Protein AF-A0AAU1GH03-F1 (afdb_monomer_lite)

pLD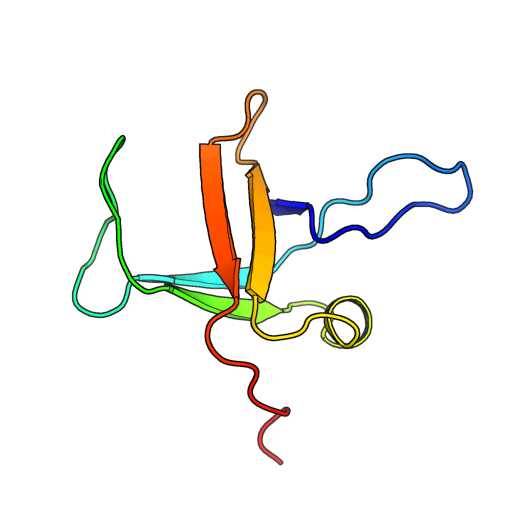DT: mean 91.67, std 6.93, range [58.0, 98.19]

Radius of gyration: 12.83 Å; chains: 1; bounding box: 36×25×35 Å

Foldseek 3Di:
DKQQPDADPVRHTDHFDWDKDFPPDPDADQPGDTDMDTHGPDVVVCVPDDAQRKMFDPPDPDTRDIDGHHDDDDPDD

Secondary structure (DSSP, 8-state):
-EEEEEE-TTSPEEEE-EEEEETT-S---TT----EEEEESSGGGGTT--TT-EEEE-SSSS--EEEE-----PPP-

Structure (mmCIF, N/CA/C/O backbone):
data_AF-A0AAU1GH03-F1
#
_entry.id   AF-A0AAU1GH03-F1
#
loop_
_atom_site.group_PDB
_atom_site.id
_atom_site.type_symbol
_atom_site.label_atom_id
_atom_site.label_alt_id
_atom_site.label_comp_id
_atom_site.label_asym_id
_atom_site.label_entity_id
_atom_site.label_seq_id
_atom_site.pdbx_PDB_ins_code
_atom_site.Cartn_x
_atom_site.Cartn_y
_atom_site.Cartn_z
_atom_site.occupancy
_atom_site.B_iso_or_equiv
_atom_site.auth_seq_id
_atom_site.auth_comp_id
_atom_site.auth_asym_id
_atom_site.auth_atom_id
_atom_site.pdbx_PDB_model_num
ATOM 1 N N . MET A 1 1 ? -1.198 8.911 0.083 1.00 93.50 1 MET A N 1
ATOM 2 C CA . MET A 1 1 ? -0.049 8.558 -0.792 1.00 93.50 1 MET A CA 1
ATOM 3 C C . MET A 1 1 ? 0.677 7.365 -0.193 1.00 93.50 1 MET A C 1
ATOM 5 O O . MET A 1 1 ? 0.545 7.166 1.004 1.00 93.50 1 MET A O 1
ATOM 9 N N . TRP A 1 2 ? 1.415 6.582 -0.977 1.00 96.25 2 TRP A N 1
ATOM 10 C CA . TRP A 1 2 ? 2.018 5.326 -0.522 1.00 96.25 2 TRP A CA 1
ATOM 11 C C . TRP A 1 2 ? 3.522 5.291 -0.769 1.00 96.25 2 TRP A C 1
ATOM 13 O O . TRP A 1 2 ? 3.973 5.559 -1.879 1.00 96.25 2 TRP A O 1
ATOM 23 N N . ASP A 1 3 ? 4.295 4.933 0.250 1.00 96.00 3 ASP A N 1
ATOM 24 C CA . ASP A 1 3 ? 5.667 4.471 0.053 1.00 96.00 3 ASP A CA 1
ATOM 25 C C . ASP A 1 3 ? 5.639 2.961 -0.162 1.00 96.00 3 ASP A C 1
ATOM 27 O O . ASP A 1 3 ? 5.270 2.207 0.742 1.00 96.00 3 ASP A O 1
ATOM 31 N N . ILE A 1 4 ? 6.010 2.567 -1.378 1.00 96.31 4 ILE A N 1
ATOM 32 C CA . ILE A 1 4 ? 6.016 1.183 -1.865 1.00 96.31 4 ILE A CA 1
ATOM 33 C C . ILE A 1 4 ? 7.433 0.715 -2.226 1.00 96.31 4 ILE A C 1
ATOM 35 O O . ILE A 1 4 ? 7.608 -0.217 -3.004 1.00 96.31 4 ILE A O 1
ATOM 39 N N . GLY A 1 5 ? 8.461 1.407 -1.721 1.00 95.56 5 GLY A N 1
ATOM 40 C CA . GLY A 1 5 ? 9.862 1.060 -1.970 1.00 95.56 5 GLY A CA 1
ATOM 41 C C . GLY A 1 5 ? 10.495 1.731 -3.192 1.00 95.56 5 GLY A C 1
ATOM 42 O O . GLY A 1 5 ? 11.720 1.718 -3.298 1.00 95.56 5 GLY A O 1
ATOM 43 N N . ASN A 1 6 ? 9.716 2.395 -4.053 1.00 95.62 6 ASN A N 1
ATOM 44 C CA . ASN A 1 6 ? 10.250 3.139 -5.197 1.00 95.62 6 ASN A CA 1
ATOM 45 C C . ASN A 1 6 ? 11.145 4.309 -4.765 1.00 95.62 6 ASN A C 1
ATOM 47 O O . ASN A 1 6 ? 10.996 4.892 -3.678 1.00 95.62 6 ASN A O 1
ATOM 51 N N . ARG A 1 7 ? 12.101 4.643 -5.630 1.00 95.50 7 ARG A N 1
ATOM 52 C CA . ARG A 1 7 ? 13.076 5.714 -5.425 1.00 95.50 7 ARG A CA 1
ATOM 53 C C . ARG A 1 7 ? 13.186 6.564 -6.681 1.00 95.50 7 ARG A C 1
ATOM 55 O O . ARG A 1 7 ? 13.145 6.035 -7.788 1.00 95.50 7 ARG A O 1
ATOM 62 N N . THR A 1 8 ? 13.364 7.868 -6.498 1.00 91.88 8 THR A N 1
ATOM 63 C CA . THR A 1 8 ? 13.662 8.791 -7.595 1.00 91.88 8 THR A CA 1
ATOM 64 C C . THR A 1 8 ? 15.076 8.551 -8.132 1.00 91.88 8 THR A C 1
ATOM 66 O O . THR A 1 8 ? 15.875 7.837 -7.522 1.00 91.88 8 THR A O 1
ATOM 69 N N . ALA A 1 9 ? 15.417 9.184 -9.258 1.00 91.00 9 ALA A N 1
ATOM 70 C CA . ALA A 1 9 ? 16.768 9.120 -9.826 1.00 91.00 9 ALA A CA 1
ATOM 71 C C . ALA A 1 9 ? 17.860 9.587 -8.843 1.00 91.00 9 ALA A C 1
ATOM 73 O O . ALA A 1 9 ? 18.971 9.063 -8.866 1.00 91.00 9 ALA A O 1
ATOM 74 N N . ASP A 1 10 ? 17.518 10.514 -7.946 1.00 93.12 10 ASP A N 1
ATOM 75 C CA . ASP A 1 10 ? 18.416 11.037 -6.912 1.00 93.12 10 ASP A CA 1
ATOM 76 C C . ASP A 1 10 ? 18.450 10.154 -5.646 1.00 93.12 10 ASP A C 1
ATOM 78 O O . ASP A 1 10 ? 19.117 10.484 -4.669 1.00 93.12 10 ASP A O 1
ATOM 82 N N . GLY A 1 11 ? 17.734 9.023 -5.644 1.00 92.00 11 GLY A N 1
ATOM 83 C CA . GLY A 1 11 ? 17.676 8.072 -4.531 1.00 92.00 11 GLY A CA 1
ATOM 84 C C . GLY A 1 11 ? 16.682 8.440 -3.426 1.00 92.00 11 GLY A C 1
ATOM 85 O O . GLY A 1 11 ? 16.562 7.707 -2.442 1.00 92.00 11 GLY A O 1
ATOM 86 N N . GLU A 1 12 ? 15.941 9.536 -3.584 1.00 91.06 12 GLU A N 1
ATOM 87 C CA . GLU A 1 12 ? 14.920 9.955 -2.627 1.00 91.06 12 GLU A CA 1
ATOM 88 C C . GLU A 1 12 ? 13.688 9.049 -2.684 1.00 91.06 12 GLU A C 1
ATOM 90 O O . GLU A 1 12 ? 13.389 8.414 -3.696 1.00 91.06 12 GLU A O 1
ATOM 95 N N . ARG A 1 13 ? 12.943 8.984 -1.579 1.00 91.06 13 ARG A N 1
ATOM 96 C CA . ARG A 1 13 ? 11.706 8.198 -1.503 1.00 91.06 13 ARG A CA 1
ATOM 97 C C . ARG A 1 13 ? 10.666 8.742 -2.479 1.00 91.06 13 ARG A C 1
ATOM 99 O O . ARG A 1 13 ? 10.269 9.901 -2.377 1.00 91.06 13 ARG A O 1
ATOM 106 N N . GLU A 1 14 ? 10.159 7.878 -3.349 1.00 94.19 14 GLU A N 1
ATOM 107 C CA . GLU A 1 14 ? 9.064 8.219 -4.249 1.00 94.19 14 GLU A CA 1
ATOM 108 C C . GLU A 1 14 ? 7.725 7.778 -3.647 1.00 94.19 14 GLU A C 1
ATOM 110 O O . GLU A 1 14 ? 7.525 6.608 -3.312 1.00 94.19 14 GLU A O 1
ATOM 115 N N . LEU A 1 15 ? 6.798 8.726 -3.496 1.00 94.19 15 LEU A N 1
ATOM 116 C CA . LEU A 1 15 ? 5.441 8.437 -3.047 1.00 94.19 15 LEU A CA 1
ATOM 117 C C . LEU A 1 15 ? 4.524 8.204 -4.245 1.00 94.19 15 LEU A C 1
ATOM 119 O O . LEU A 1 15 ? 4.468 8.999 -5.178 1.00 94.19 15 LEU A O 1
ATOM 123 N N . ASN A 1 16 ? 3.757 7.126 -4.171 1.00 95.56 16 ASN A N 1
ATOM 124 C CA . ASN A 1 16 ? 2.932 6.618 -5.252 1.00 95.56 16 ASN A CA 1
ATOM 125 C C . ASN A 1 16 ? 1.451 6.833 -4.909 1.00 95.56 16 ASN A C 1
ATOM 127 O O . ASN A 1 16 ? 1.042 6.772 -3.743 1.00 95.56 16 ASN A O 1
ATOM 131 N N . ILE A 1 17 ? 0.624 7.115 -5.917 1.00 95.25 17 ILE A N 1
ATOM 132 C CA . ILE A 1 17 ? -0.799 7.418 -5.720 1.00 95.25 17 ILE A CA 1
ATOM 133 C C . ILE A 1 17 ? -1.651 6.240 -6.191 1.00 95.25 17 ILE A C 1
ATOM 135 O O . ILE A 1 17 ? -1.497 5.738 -7.305 1.00 95.25 17 ILE A O 1
ATOM 139 N N . ALA A 1 18 ? -2.590 5.842 -5.338 1.00 95.38 18 ALA A N 1
ATOM 140 C CA . ALA A 1 18 ? -3.626 4.868 -5.634 1.00 95.38 18 ALA A CA 1
ATOM 141 C C . ALA A 1 18 ? -4.961 5.371 -5.083 1.00 95.38 18 ALA A C 1
ATOM 143 O O . ALA A 1 18 ? -4.998 6.076 -4.071 1.00 95.38 18 ALA A O 1
ATOM 144 N N . ARG A 1 19 ? -6.054 4.993 -5.745 1.00 94.12 19 ARG A N 1
ATOM 145 C CA . ARG A 1 19 ? -7.388 5.064 -5.144 1.00 94.12 19 ARG A CA 1
ATOM 146 C C . ARG A 1 19 ? -7.485 3.998 -4.058 1.00 94.12 19 ARG A C 1
ATOM 148 O O . ARG A 1 19 ? -6.945 2.909 -4.249 1.00 94.12 19 ARG A O 1
ATOM 155 N N . LEU A 1 20 ? -8.163 4.317 -2.962 1.00 93.06 20 LEU A N 1
ATOM 156 C CA . LEU A 1 20 ? -8.358 3.422 -1.828 1.00 93.06 20 LEU A CA 1
ATOM 157 C C . LEU A 1 20 ? -9.850 3.218 -1.573 1.00 93.06 20 LEU A C 1
ATOM 159 O O . LEU A 1 20 ? -10.622 4.175 -1.612 1.00 93.06 20 LEU A O 1
ATOM 163 N N . TRP A 1 21 ? -10.218 1.978 -1.274 1.00 93.50 21 TRP A N 1
ATOM 164 C CA . TRP A 1 21 ? -11.524 1.607 -0.741 1.00 93.50 21 TRP A CA 1
ATOM 165 C C . TRP A 1 21 ? -11.312 0.776 0.511 1.00 93.50 21 TRP A C 1
ATOM 167 O O . TRP A 1 21 ? -10.534 -0.176 0.479 1.00 93.50 21 TRP A O 1
ATOM 177 N N . VAL A 1 22 ? -12.000 1.134 1.590 1.00 93.06 22 VAL A N 1
ATOM 178 C CA . VAL A 1 22 ? -12.084 0.292 2.781 1.00 93.06 22 VAL A CA 1
ATOM 179 C C . VAL A 1 22 ? -13.165 -0.746 2.525 1.00 93.06 22 VAL A C 1
ATOM 181 O O . VAL A 1 22 ? -14.296 -0.403 2.178 1.00 93.06 22 VAL A O 1
ATOM 184 N N . GLU A 1 23 ? -12.819 -2.021 2.632 1.00 91.94 23 GLU A N 1
ATOM 185 C CA . GLU A 1 23 ? -13.798 -3.086 2.464 1.00 91.94 23 GLU A CA 1
ATOM 186 C C . GLU A 1 23 ? -14.730 -3.117 3.681 1.00 91.94 23 GLU A C 1
ATOM 188 O O . GLU A 1 23 ? -14.299 -2.998 4.826 1.00 91.94 23 GLU A O 1
ATOM 193 N N . TYR A 1 24 ? -16.031 -3.275 3.426 1.00 86.31 24 TYR A N 1
ATOM 194 C CA . TYR A 1 24 ? -17.084 -3.416 4.445 1.00 86.31 24 TYR A CA 1
ATOM 195 C C . TYR A 1 24 ? -17.261 -2.242 5.432 1.00 86.31 24 TYR A C 1
ATOM 197 O O . TYR A 1 24 ? -18.070 -2.356 6.354 1.00 86.31 24 TYR A O 1
ATOM 205 N N . ALA A 1 25 ? -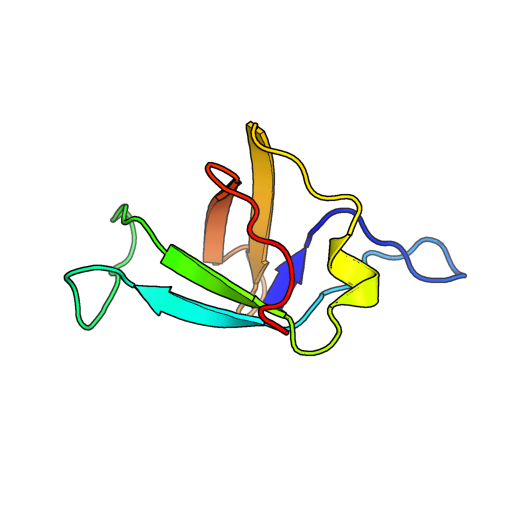16.592 -1.104 5.225 1.00 84.25 25 ALA A N 1
ATOM 206 C CA . ALA A 1 25 ? -16.749 0.107 6.030 1.00 84.25 25 ALA A CA 1
ATOM 207 C C . ALA A 1 25 ? -16.703 1.377 5.166 1.00 84.25 25 ALA A C 1
ATOM 209 O O . ALA A 1 25 ? -16.151 1.382 4.068 1.00 84.25 25 ALA A O 1
ATOM 210 N N . GLN A 1 26 ? -17.311 2.463 5.654 1.00 81.19 26 GLN A N 1
ATOM 211 C CA . GLN A 1 26 ? -17.258 3.768 4.978 1.00 81.19 26 GLN A CA 1
ATOM 212 C C . GLN A 1 26 ? -15.991 4.552 5.325 1.00 81.19 26 GLN A C 1
ATOM 214 O O . GLN A 1 26 ? -15.497 5.310 4.495 1.00 81.19 26 GLN A O 1
ATOM 219 N N . GLU A 1 27 ? -15.470 4.364 6.537 1.00 85.81 27 GLU A N 1
ATOM 220 C CA . GLU A 1 27 ? -14.327 5.094 7.078 1.00 85.81 27 GLU A CA 1
ATOM 221 C C . GLU A 1 27 ? -13.452 4.140 7.898 1.00 85.81 27 GLU A C 1
ATOM 223 O O . GLU A 1 27 ? -13.936 3.119 8.390 1.00 85.81 27 GLU A O 1
ATOM 228 N N . LEU A 1 28 ? -12.168 4.477 8.022 1.00 88.62 28 LEU A N 1
ATOM 229 C CA . LEU A 1 28 ? -11.208 3.786 8.878 1.00 88.62 28 LEU A CA 1
ATOM 230 C C . LEU A 1 28 ? -10.630 4.801 9.868 1.00 88.62 28 LEU A C 1
ATOM 232 O O . LEU A 1 28 ? -9.955 5.751 9.466 1.00 88.62 28 LEU A O 1
ATOM 236 N N . GLY A 1 29 ? -10.929 4.622 11.151 1.00 89.69 29 GLY A N 1
ATOM 237 C CA . GLY A 1 29 ? -10.505 5.506 12.226 1.00 89.69 29 GLY A CA 1
ATOM 238 C C . GLY A 1 29 ? -9.054 5.277 12.677 1.00 89.69 29 GLY A C 1
ATOM 239 O O . GLY A 1 29 ? -8.434 4.255 12.366 1.00 89.69 29 GLY A O 1
ATOM 240 N N . PRO A 1 30 ? -8.480 6.213 13.455 1.00 89.75 30 PRO A N 1
ATOM 241 C CA . PRO A 1 30 ? -7.140 6.049 14.010 1.00 89.75 30 PRO A CA 1
ATOM 242 C C . PRO A 1 30 ? -7.027 4.805 14.903 1.00 89.75 30 PRO A C 1
ATOM 244 O O . PRO A 1 30 ? -7.779 4.651 15.863 1.00 89.75 30 PRO A O 1
ATOM 247 N N . GLY A 1 31 ? -6.045 3.946 14.619 1.00 91.69 31 GLY A N 1
ATOM 248 C CA . GLY A 1 31 ? -5.789 2.712 15.375 1.00 91.69 31 GLY A CA 1
ATOM 249 C C . GLY A 1 31 ? -6.648 1.516 14.960 1.00 91.69 31 GLY A C 1
ATOM 250 O O . GLY A 1 31 ? -6.433 0.415 15.464 1.00 91.69 31 GLY A O 1
ATOM 251 N N . GLU A 1 32 ? -7.585 1.707 14.034 1.00 93.12 32 GLU A N 1
ATOM 252 C CA . GLU A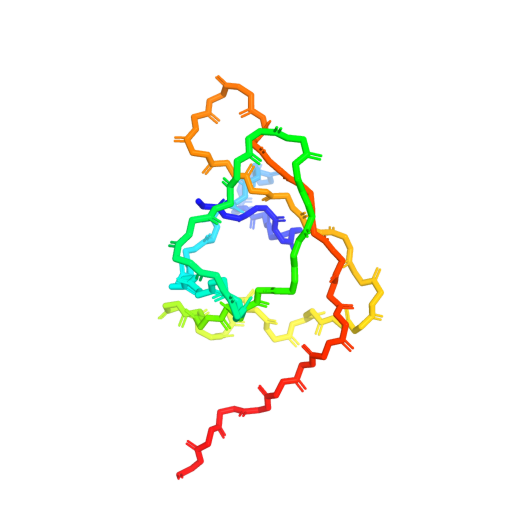 1 32 ? -8.378 0.620 13.473 1.00 93.12 32 GLU A CA 1
ATOM 253 C C . GLU A 1 32 ? -7.606 -0.135 12.384 1.00 93.12 32 GLU A C 1
ATOM 255 O O . GLU A 1 32 ? -6.580 0.311 11.867 1.00 93.12 32 GLU A O 1
ATOM 260 N N . THR A 1 33 ? -8.093 -1.324 12.039 1.00 93.88 33 THR A N 1
ATOM 261 C CA . THR A 1 33 ? -7.535 -2.159 10.973 1.00 93.88 33 THR A CA 1
ATOM 262 C C . THR A 1 33 ? -8.671 -2.677 10.111 1.00 93.88 33 THR A C 1
ATOM 264 O O . THR A 1 33 ? -9.678 -3.153 10.633 1.00 93.88 33 THR A O 1
ATOM 267 N N . ALA A 1 34 ? -8.496 -2.594 8.798 1.00 94.12 34 ALA A N 1
ATOM 268 C CA . ALA A 1 34 ? -9.434 -3.118 7.821 1.00 94.12 34 ALA A CA 1
ATOM 269 C C . ALA A 1 34 ? -8.685 -3.592 6.577 1.00 94.12 34 ALA A C 1
ATOM 271 O O . ALA A 1 34 ? -7.584 -3.116 6.282 1.00 94.12 34 ALA A O 1
ATOM 272 N N . ASP A 1 35 ? -9.325 -4.483 5.827 1.00 95.50 35 ASP A N 1
ATOM 273 C CA . ASP A 1 35 ? -8.887 -4.804 4.478 1.00 95.50 35 ASP A CA 1
ATOM 274 C C . ASP A 1 35 ? -9.209 -3.624 3.560 1.00 95.50 35 ASP A C 1
ATOM 276 O O . ASP A 1 35 ? -10.304 -3.053 3.596 1.00 95.50 35 ASP A O 1
ATOM 280 N N . VAL A 1 36 ? -8.242 -3.245 2.731 1.00 94.56 36 VAL A N 1
ATOM 281 C CA . VAL A 1 36 ? -8.397 -2.148 1.777 1.00 94.56 36 VAL A CA 1
ATOM 282 C C . VAL A 1 36 ? -8.001 -2.606 0.385 1.00 94.56 36 VAL A C 1
ATOM 284 O O . VAL A 1 36 ? -7.053 -3.371 0.209 1.00 94.56 36 VAL A O 1
ATOM 287 N N . ARG A 1 37 ? -8.698 -2.094 -0.628 1.00 95.06 37 ARG A N 1
ATOM 288 C CA . ARG A 1 37 ? -8.297 -2.258 -2.026 1.00 95.06 37 ARG A CA 1
ATOM 289 C C . ARG A 1 37 ? -7.592 -1.014 -2.514 1.00 95.06 37 ARG A C 1
ATOM 291 O O . ARG A 1 37 ? -8.072 0.099 -2.307 1.00 95.06 37 ARG A O 1
ATOM 298 N N . LEU A 1 38 ? -6.482 -1.223 -3.212 1.00 95.31 38 LEU A N 1
ATOM 299 C CA . LEU A 1 38 ? -5.725 -0.168 -3.868 1.00 95.31 38 LEU A CA 1
ATOM 300 C C . LEU A 1 38 ? -5.829 -0.328 -5.383 1.00 95.31 38 LEU A C 1
ATOM 302 O O . LEU A 1 38 ? -5.548 -1.396 -5.919 1.00 95.31 38 LEU A O 1
ATOM 306 N N . ALA A 1 39 ? -6.207 0.745 -6.078 1.00 94.88 39 ALA A N 1
ATOM 307 C CA . ALA A 1 39 ? -6.099 0.827 -7.533 1.00 94.88 39 ALA A CA 1
ATOM 308 C C . ALA A 1 39 ? -5.057 1.893 -7.900 1.00 94.88 39 ALA A C 1
ATOM 310 O O . ALA A 1 39 ? -5.343 3.091 -7.761 1.00 94.88 39 ALA A O 1
ATOM 311 N N . PRO A 1 40 ? -3.854 1.485 -8.344 1.00 94.75 40 PRO A N 1
ATOM 312 C CA . PRO A 1 40 ? -2.795 2.403 -8.744 1.00 94.75 40 PRO A CA 1
ATOM 313 C C . PRO A 1 40 ? -3.235 3.373 -9.841 1.00 94.75 40 PRO A C 1
ATOM 315 O O . PRO A 1 40 ? -3.866 2.964 -10.815 1.00 94.75 40 PRO A O 1
ATOM 318 N N . LEU A 1 41 ? -2.848 4.649 -9.730 1.00 93.81 41 LEU A N 1
ATOM 319 C CA . LEU A 1 41 ? -2.988 5.588 -10.852 1.00 93.81 41 LEU A CA 1
ATOM 320 C C . LEU A 1 41 ? -1.939 5.336 -11.945 1.00 93.81 41 LEU A C 1
ATOM 322 O O . LEU A 1 41 ? -2.224 5.552 -13.120 1.00 93.81 41 LEU A O 1
ATOM 326 N N . SER A 1 42 ? -0.766 4.828 -11.555 1.00 93.69 42 SER A N 1
ATOM 327 C CA . SER A 1 42 ? 0.324 4.419 -12.447 1.00 93.69 42 SER A CA 1
ATOM 328 C C . SER A 1 42 ? 0.664 2.942 -12.202 1.00 93.69 42 SER A C 1
ATOM 330 O O . SER A 1 42 ? 1.594 2.663 -11.446 1.00 93.69 42 SER A O 1
ATOM 332 N N . PRO A 1 43 ? -0.068 1.977 -12.799 1.00 92.00 43 PRO A N 1
ATOM 333 C CA . PRO A 1 43 ? 0.098 0.546 -12.509 1.00 92.00 43 PRO A CA 1
ATOM 334 C C . PRO A 1 43 ? 1.522 0.015 -12.699 1.00 92.00 43 PRO A C 1
ATOM 336 O O . PRO A 1 43 ? 1.957 -0.850 -11.947 1.00 92.00 43 PRO A O 1
ATOM 339 N N . GLU A 1 44 ? 2.272 0.568 -13.655 1.00 92.56 44 GLU A N 1
ATOM 340 C CA . GLU A 1 44 ? 3.660 0.175 -13.926 1.00 92.56 44 GLU A CA 1
ATOM 341 C C . GLU A 1 44 ? 4.576 0.319 -12.701 1.00 92.56 44 GLU A C 1
ATOM 343 O O . GLU A 1 44 ? 5.472 -0.497 -12.517 1.00 92.56 44 GLU A O 1
ATOM 348 N N . GLN A 1 45 ? 4.319 1.308 -11.839 1.00 93.81 45 GLN A N 1
ATOM 349 C CA . GLN A 1 45 ? 5.117 1.574 -10.636 1.00 93.81 45 GLN A CA 1
ATOM 350 C C . GLN A 1 45 ? 4.838 0.587 -9.491 1.00 93.81 45 GLN A C 1
ATOM 352 O O . GLN A 1 45 ? 5.543 0.623 -8.491 1.00 93.81 45 GLN A O 1
ATOM 357 N N . TRP A 1 46 ? 3.803 -0.250 -9.608 1.00 94.69 46 TRP A N 1
ATOM 358 C CA . TRP A 1 46 ? 3.328 -1.149 -8.547 1.00 94.69 46 TRP A CA 1
ATOM 359 C C . TRP A 1 46 ? 3.577 -2.627 -8.873 1.00 94.69 46 TRP A C 1
ATOM 361 O O . TRP A 1 46 ? 3.258 -3.495 -8.068 1.00 94.69 46 TRP A O 1
ATOM 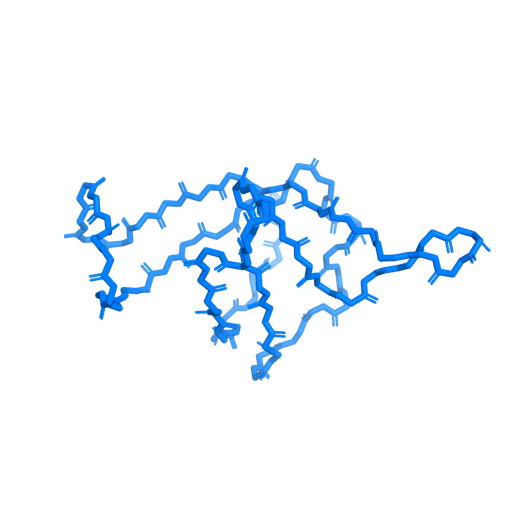371 N N . LYS A 1 47 ? 4.131 -2.924 -10.057 1.00 93.19 47 LYS A N 1
ATOM 372 C CA . LYS A 1 47 ? 4.307 -4.290 -10.578 1.00 93.19 47 LYS A CA 1
ATOM 373 C C . LYS A 1 47 ? 5.234 -5.173 -9.748 1.00 93.19 47 LYS A C 1
ATOM 375 O O . LYS A 1 47 ? 5.162 -6.387 -9.883 1.00 93.19 47 LYS A O 1
ATOM 380 N N . HIS A 1 48 ? 6.126 -4.575 -8.965 1.00 94.38 48 HIS A N 1
ATOM 381 C CA . HIS A 1 48 ? 7.083 -5.297 -8.128 1.00 94.38 48 HIS A CA 1
ATOM 382 C C . HIS A 1 48 ? 6.514 -5.713 -6.772 1.00 94.38 48 HIS A C 1
ATOM 384 O O . HIS A 1 48 ? 7.219 -6.394 -6.041 1.00 94.38 48 HIS A O 1
ATOM 390 N N . LEU A 1 49 ? 5.302 -5.273 -6.420 1.00 95.75 49 LEU A N 1
ATOM 391 C CA . LEU A 1 49 ? 4.698 -5.619 -5.140 1.00 95.75 49 LEU A CA 1
ATOM 392 C C . LEU A 1 49 ? 4.236 -7.073 -5.124 1.00 95.75 49 LEU A C 1
ATOM 394 O O . LEU A 1 49 ? 3.572 -7.540 -6.052 1.00 95.75 49 LEU A O 1
ATOM 398 N N . GLU A 1 50 ? 4.523 -7.747 -4.018 1.00 96.19 50 GLU A N 1
ATOM 399 C CA . GLU A 1 50 ? 4.171 -9.138 -3.766 1.00 96.19 50 GLU A CA 1
ATOM 400 C C . GLU A 1 50 ? 3.436 -9.286 -2.427 1.00 96.19 50 GLU A C 1
ATOM 402 O O . GLU A 1 50 ? 3.504 -8.430 -1.540 1.00 96.19 50 GLU A O 1
ATOM 407 N N . CYS A 1 51 ? 2.696 -10.386 -2.259 1.00 97.12 51 CYS A N 1
ATOM 408 C CA . CYS A 1 51 ? 2.047 -10.668 -0.981 1.00 97.12 51 CYS A CA 1
ATOM 409 C C . CYS A 1 51 ? 3.095 -10.805 0.135 1.00 97.12 51 CYS A C 1
ATOM 411 O O . CYS A 1 51 ? 4.070 -11.541 -0.001 1.00 97.12 51 CYS A O 1
ATOM 413 N N . GLY A 1 52 ? 2.855 -10.139 1.261 1.00 97.69 52 GLY A N 1
ATOM 414 C CA . GLY A 1 52 ? 3.784 -10.026 2.383 1.00 97.69 52 GLY A CA 1
ATOM 415 C C . GLY A 1 52 ? 4.545 -8.701 2.424 1.00 97.69 52 GLY A C 1
ATOM 416 O O . GLY A 1 52 ? 5.052 -8.350 3.491 1.00 97.69 52 GLY A O 1
ATOM 417 N N . ASP A 1 53 ? 4.575 -7.932 1.330 1.00 97.69 53 ASP A N 1
ATOM 418 C CA . ASP A 1 53 ? 5.206 -6.614 1.329 1.00 97.69 53 ASP A CA 1
ATOM 419 C C . ASP A 1 53 ? 4.504 -5.656 2.290 1.00 97.69 53 ASP A C 1
ATOM 421 O O . ASP A 1 53 ? 3.273 -5.563 2.333 1.00 97.69 53 ASP A O 1
ATOM 425 N N . VAL A 1 54 ? 5.304 -4.900 3.041 1.00 97.81 54 VAL A N 1
ATOM 426 C CA . VAL A 1 54 ? 4.812 -3.871 3.957 1.00 97.81 54 VAL A CA 1
ATOM 427 C C . VAL A 1 54 ? 4.982 -2.504 3.313 1.00 97.81 54 VAL A C 1
ATOM 429 O O . VAL A 1 54 ? 6.095 -2.064 3.027 1.00 97.81 54 VAL A O 1
ATOM 432 N N . ILE A 1 55 ? 3.866 -1.805 3.137 1.00 97.06 55 ILE A N 1
ATOM 433 C CA . ILE A 1 55 ? 3.803 -0.468 2.548 1.00 97.06 55 ILE A CA 1
ATOM 434 C C . ILE A 1 55 ? 3.257 0.531 3.569 1.00 97.06 55 ILE A C 1
ATOM 436 O O . ILE A 1 55 ? 2.535 0.172 4.503 1.00 97.06 55 ILE A O 1
ATOM 440 N N . THR A 1 56 ? 3.601 1.811 3.413 1.00 96.56 56 THR A N 1
ATOM 441 C CA . THR A 1 56 ? 3.158 2.853 4.358 1.00 96.56 56 THR A CA 1
ATOM 442 C C . THR A 1 56 ? 2.348 3.938 3.675 1.00 96.56 56 THR A C 1
ATOM 444 O O . THR A 1 56 ? 2.695 4.393 2.585 1.00 96.56 56 THR A O 1
ATOM 447 N N . MET A 1 57 ? 1.275 4.371 4.336 1.00 94.88 57 MET A N 1
ATOM 448 C CA . MET A 1 57 ? 0.425 5.465 3.890 1.00 94.88 57 MET A CA 1
ATOM 449 C C . MET A 1 57 ? 0.898 6.793 4.484 1.00 94.88 57 MET A C 1
ATOM 451 O O . MET A 1 57 ? 1.162 6.906 5.679 1.00 94.88 57 MET A O 1
ATOM 455 N N . HIS A 1 58 ? 0.953 7.819 3.644 1.00 92.31 58 HIS A N 1
ATOM 456 C CA . HIS A 1 58 ? 1.310 9.194 3.975 1.00 92.31 58 HIS A CA 1
ATOM 457 C C . HIS A 1 58 ? 0.206 10.125 3.469 1.00 92.31 58 HIS A C 1
ATOM 459 O O . HIS A 1 58 ? -0.017 10.227 2.258 1.00 92.31 58 HIS A O 1
ATOM 465 N N . GLU A 1 59 ? -0.490 10.793 4.385 1.00 82.25 59 GLU A N 1
ATOM 466 C CA . GLU A 1 59 ? -1.404 11.908 4.073 1.00 82.25 59 GLU A CA 1
ATOM 467 C C . GLU A 1 59 ? -0.753 13.264 4.374 1.00 82.25 59 GLU A C 1
ATOM 469 O O . GLU A 1 59 ? -0.945 14.236 3.649 1.00 82.25 59 GLU A O 1
ATOM 474 N N . ALA A 1 60 ? 0.107 13.290 5.389 1.00 77.94 60 ALA A N 1
ATOM 475 C CA . ALA A 1 60 ? 1.043 14.355 5.715 1.00 77.94 60 ALA A CA 1
ATOM 476 C C . ALA A 1 60 ? 2.316 13.705 6.292 1.00 77.94 60 ALA A C 1
ATOM 478 O O . ALA A 1 60 ? 2.515 12.498 6.161 1.00 77.94 60 ALA A O 1
ATOM 479 N N . ARG A 1 61 ? 3.188 14.485 6.939 1.00 72.81 61 ARG A N 1
ATOM 480 C CA . ARG A 1 61 ? 4.160 13.920 7.888 1.00 72.81 61 ARG A CA 1
ATOM 481 C C . ARG A 1 61 ? 3.507 13.945 9.274 1.00 72.81 61 ARG A C 1
ATOM 483 O O . ARG A 1 61 ? 3.052 15.027 9.650 1.00 72.81 61 ARG A O 1
ATOM 490 N N . PRO A 1 62 ? 3.472 12.839 10.045 1.00 83.69 62 PRO A N 1
ATOM 491 C CA . PRO A 1 62 ? 4.126 11.526 9.864 1.00 83.69 62 PRO A CA 1
ATOM 492 C C . PRO A 1 62 ? 3.309 10.493 9.049 1.00 83.69 62 PRO A C 1
ATOM 494 O O . PRO A 1 62 ? 2.236 10.808 8.548 1.00 83.69 62 PRO A O 1
ATOM 497 N N . VAL A 1 63 ? 3.826 9.255 8.942 1.00 88.88 63 VAL A N 1
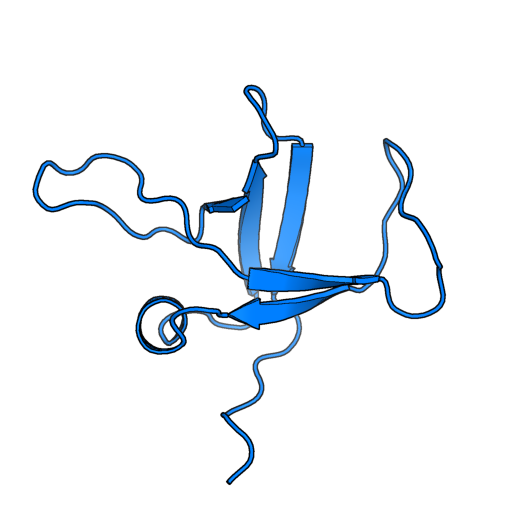ATOM 498 C CA . VAL A 1 63 ? 3.099 8.081 8.407 1.00 88.88 63 VAL A CA 1
ATOM 499 C C . VAL A 1 63 ? 1.722 7.987 9.068 1.00 88.88 63 VAL A C 1
ATOM 501 O O . VAL A 1 63 ? 1.626 7.961 10.293 1.00 88.88 63 VAL A O 1
ATOM 504 N N . ALA A 1 64 ? 0.677 7.917 8.248 1.00 91.50 64 ALA A N 1
ATOM 505 C CA . ALA A 1 64 ? -0.711 7.829 8.689 1.00 91.50 64 ALA A CA 1
ATOM 506 C C . ALA A 1 64 ? -1.151 6.379 8.947 1.00 91.50 64 ALA A C 1
ATOM 508 O O . ALA A 1 64 ? -2.031 6.140 9.766 1.00 91.50 64 ALA A O 1
ATOM 509 N N . GLY A 1 65 ? -0.530 5.407 8.272 1.00 93.19 65 GLY A N 1
ATOM 510 C CA . GLY A 1 65 ? -0.852 3.994 8.451 1.00 93.19 65 GLY A CA 1
ATOM 511 C C . GLY A 1 65 ? 0.164 3.048 7.819 1.00 93.19 65 GLY A C 1
ATOM 512 O O . GLY A 1 65 ? 1.014 3.448 7.018 1.00 93.19 65 GLY A O 1
ATOM 513 N N . THR A 1 66 ? 0.058 1.774 8.176 1.00 95.75 66 THR A N 1
ATOM 514 C CA . THR A 1 66 ? 0.866 0.678 7.634 1.00 95.75 66 THR A CA 1
ATOM 515 C C . THR A 1 66 ? -0.071 -0.388 7.089 1.00 95.75 66 THR A C 1
ATOM 517 O O . THR A 1 66 ? -1.088 -0.681 7.710 1.00 95.75 66 THR A O 1
ATOM 520 N N . ALA A 1 67 ? 0.267 -0.962 5.939 1.00 96.56 67 ALA A N 1
ATOM 521 C CA . ALA A 1 67 ? -0.492 -2.042 5.329 1.00 96.56 67 ALA A CA 1
ATOM 522 C C . ALA A 1 67 ? 0.449 -3.167 4.899 1.00 96.56 67 ALA A C 1
ATOM 524 O O . ALA A 1 67 ? 1.595 -2.917 4.527 1.00 96.56 67 ALA A O 1
ATOM 525 N N . THR A 1 68 ? -0.054 -4.397 4.946 1.00 98.19 68 THR A N 1
ATOM 526 C CA . THR A 1 68 ? 0.609 -5.567 4.362 1.00 98.19 68 THR A CA 1
ATOM 527 C C . THR A 1 68 ? -0.163 -5.973 3.116 1.00 98.19 68 THR A C 1
ATOM 529 O O . THR A 1 68 ? -1.390 -6.060 3.159 1.00 98.19 68 THR A O 1
ATOM 532 N N . VAL A 1 69 ? 0.531 -6.211 2.008 1.00 97.50 69 VAL A N 1
ATOM 533 C CA . VAL A 1 69 ? -0.089 -6.700 0.774 1.00 97.50 69 VAL A CA 1
ATOM 534 C C . VAL A 1 69 ? -0.514 -8.151 0.989 1.00 97.50 69 VAL A C 1
ATOM 536 O O . VAL A 1 69 ? 0.316 -9.006 1.283 1.00 97.50 69 VAL A O 1
ATOM 539 N N . ILE A 1 70 ? -1.807 -8.439 0.858 1.00 97.19 70 ILE A N 1
ATOM 540 C CA . ILE A 1 70 ? -2.357 -9.796 1.038 1.00 97.19 70 ILE A CA 1
ATOM 541 C C . ILE A 1 70 ? -2.776 -10.450 -0.283 1.00 97.19 70 ILE A C 1
ATOM 543 O O . ILE A 1 70 ? -2.792 -11.674 -0.383 1.00 97.19 70 ILE A O 1
ATOM 547 N N . GLU A 1 71 ? -3.069 -9.649 -1.308 1.00 96.25 71 GLU A N 1
ATOM 548 C CA . GLU A 1 71 ? -3.469 -10.098 -2.642 1.00 96.25 71 GLU A CA 1
ATOM 549 C C . GLU A 1 71 ? -2.991 -9.086 -3.695 1.00 96.25 71 GLU A C 1
ATOM 551 O O . GLU A 1 71 ? -3.083 -7.874 -3.486 1.00 96.25 71 GLU A O 1
ATOM 556 N N . VAL A 1 72 ? -2.515 -9.582 -4.841 1.00 94.81 72 VAL A N 1
ATOM 557 C CA . VAL A 1 72 ? -2.181 -8.771 -6.020 1.00 94.81 72 VAL A CA 1
ATOM 558 C C . VAL A 1 72 ? -2.972 -9.300 -7.208 1.00 94.81 72 VAL A C 1
ATOM 560 O O . VAL A 1 72 ? -2.812 -10.447 -7.622 1.00 94.81 72 VAL A O 1
ATOM 563 N N . LEU A 1 73 ? -3.835 -8.453 -7.767 1.00 91.19 73 LEU A N 1
ATO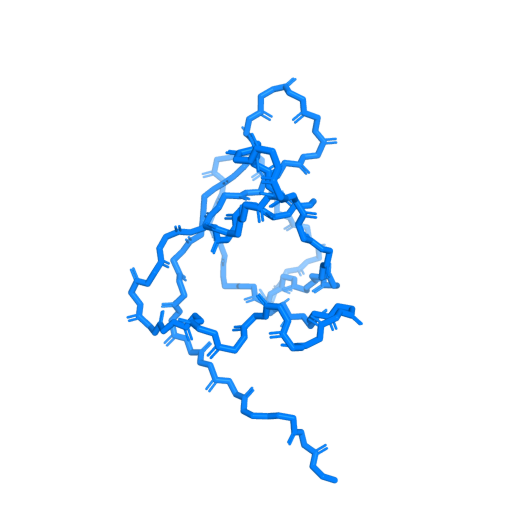M 564 C CA . LEU A 1 73 ? -4.656 -8.792 -8.924 1.00 91.19 73 LEU A CA 1
ATOM 565 C C . LEU A 1 73 ? -4.096 -8.117 -10.183 1.00 91.19 73 LEU A C 1
ATOM 567 O O . LEU A 1 73 ? -3.828 -6.912 -10.153 1.00 91.19 73 LEU A O 1
ATOM 571 N N . PRO A 1 74 ? -3.952 -8.840 -11.309 1.00 79.62 74 PRO A N 1
ATOM 572 C CA . PRO A 1 74 ? -3.563 -8.219 -12.567 1.00 79.62 74 PRO A CA 1
ATOM 573 C C . PRO A 1 74 ? -4.658 -7.253 -13.056 1.00 79.62 74 PRO A C 1
ATOM 575 O O . PRO A 1 74 ? -5.834 -7.421 -12.704 1.00 79.62 74 PRO A O 1
ATOM 578 N N . PRO A 1 75 ? -4.313 -6.267 -13.909 1.00 73.31 75 PRO A N 1
ATOM 579 C CA . PRO A 1 75 ? -5.309 -5.446 -14.585 1.00 73.31 75 PRO A CA 1
ATOM 580 C C . PRO A 1 75 ? -6.331 -6.344 -15.284 1.00 73.31 75 PRO A C 1
ATOM 582 O O . PRO A 1 75 ? -5.962 -7.266 -16.014 1.00 73.31 75 PRO A O 1
ATOM 585 N N . ARG A 1 76 ? -7.620 -6.093 -15.048 1.00 71.38 76 ARG A N 1
ATOM 586 C CA . ARG A 1 76 ? -8.680 -6.781 -15.789 1.00 71.38 76 ARG A CA 1
ATOM 587 C C . ARG A 1 76 ? -8.652 -6.265 -17.231 1.00 71.38 76 ARG A C 1
ATOM 589 O O . ARG A 1 76 ? -8.653 -5.051 -17.426 1.00 71.38 76 ARG A O 1
ATOM 596 N N . ALA A 1 77 ? -8.553 -7.190 -18.185 1.00 58.00 77 ALA A N 1
ATOM 597 C CA . ALA A 1 77 ? -8.635 -6.914 -19.620 1.00 58.00 77 ALA A CA 1
ATOM 598 C C . ALA A 1 77 ? -10.043 -6.468 -20.037 1.00 58.00 77 ALA A C 1
ATOM 600 O O . ALA A 1 77 ? -11.012 -6.868 -19.346 1.00 58.00 77 ALA A O 1
#

Sequence (77 aa):
MWDIGNRTADGERELNIARLWVEYAQELGPGETADVRLAPLSPEQWKHLECGDVITMHEARPVAGTATVIEVLPPRA